Protein AF-A0A959E3X5-F1 (afdb_monomer_lite)

Structure (mmCIF, N/CA/C/O backbone):
data_AF-A0A959E3X5-F1
#
_entry.id   AF-A0A959E3X5-F1
#
loop_
_atom_site.group_PDB
_atom_site.id
_atom_site.type_symbol
_atom_site.label_atom_id
_atom_site.label_alt_id
_atom_site.label_comp_id
_atom_site.label_asym_id
_atom_site.label_entity_id
_atom_site.label_seq_id
_atom_site.pdbx_PDB_ins_code
_atom_site.Cartn_x
_atom_site.Cartn_y
_atom_site.Cartn_z
_atom_site.occupancy
_atom_site.B_iso_or_equiv
_atom_site.auth_seq_id
_atom_site.auth_comp_id
_atom_site.auth_asym_id
_atom_site.auth_atom_id
_atom_site.pdbx_PDB_model_num
ATOM 1 N N . MET A 1 1 ? -14.204 12.382 81.871 1.00 40.25 1 MET A N 1
ATOM 2 C CA . MET A 1 1 ? -13.188 11.596 81.134 1.00 40.25 1 MET A CA 1
ATOM 3 C C . MET A 1 1 ? -13.666 11.498 79.689 1.00 40.25 1 MET A C 1
ATOM 5 O O . MET A 1 1 ? -14.797 11.080 79.490 1.00 40.25 1 MET A O 1
ATOM 9 N N . LYS A 1 2 ? -12.905 12.009 78.712 1.00 34.62 2 LYS A N 1
ATOM 10 C CA . LYS A 1 2 ? -13.288 12.022 77.284 1.00 34.62 2 LYS A CA 1
ATOM 11 C C . LYS A 1 2 ? -12.742 10.756 76.606 1.00 34.62 2 LYS A C 1
ATOM 13 O O . LYS A 1 2 ? -11.550 10.505 76.779 1.00 34.62 2 LYS A O 1
ATOM 18 N N . PRO A 1 3 ? -13.540 9.977 75.857 1.00 42.03 3 PRO A N 1
ATOM 19 C CA . PRO A 1 3 ? -13.002 8.862 75.093 1.00 42.03 3 PRO A CA 1
ATOM 20 C C . PRO A 1 3 ? -12.273 9.386 73.848 1.00 42.03 3 PRO A C 1
ATOM 22 O O . PRO A 1 3 ? -12.784 10.230 73.112 1.00 42.03 3 PRO A O 1
ATOM 25 N N . VAL A 1 4 ? -11.055 8.891 73.648 1.00 44.38 4 VAL A N 1
ATOM 26 C CA . VAL A 1 4 ? -10.236 9.110 72.454 1.00 44.38 4 VAL A CA 1
ATOM 27 C C . VAL A 1 4 ? -10.716 8.130 71.384 1.00 44.38 4 VAL A C 1
ATOM 29 O O . VAL A 1 4 ? -10.644 6.921 71.581 1.00 44.38 4 VAL A O 1
ATOM 32 N N . PHE A 1 5 ? -11.225 8.643 70.264 1.00 40.28 5 PHE A N 1
ATOM 33 C CA . PHE A 1 5 ? -11.529 7.837 69.082 1.00 40.28 5 PHE A CA 1
ATOM 34 C C . PHE A 1 5 ? -10.240 7.626 68.281 1.00 40.28 5 PHE A C 1
ATOM 36 O O . PHE A 1 5 ? -9.694 8.570 67.715 1.00 40.28 5 PHE A O 1
ATOM 43 N N . ILE A 1 6 ? -9.748 6.388 68.242 1.00 46.22 6 ILE A N 1
ATOM 44 C CA . ILE A 1 6 ? -8.686 5.971 67.322 1.00 46.22 6 ILE A CA 1
ATOM 45 C C . ILE A 1 6 ? -9.351 5.664 65.977 1.00 46.22 6 ILE A C 1
ATOM 47 O O . ILE A 1 6 ? -10.113 4.705 65.858 1.00 46.22 6 ILE A O 1
ATOM 51 N N . LEU A 1 7 ? -9.076 6.487 64.965 1.00 39.12 7 LEU A N 1
ATOM 52 C CA . LEU A 1 7 ? -9.408 6.192 63.571 1.00 39.12 7 LEU A CA 1
ATOM 53 C C . LEU A 1 7 ? -8.464 5.093 63.068 1.00 39.12 7 LEU A C 1
ATOM 55 O O . LEU A 1 7 ? -7.313 5.358 62.732 1.00 39.12 7 LEU A O 1
ATOM 59 N N . VAL A 1 8 ? -8.953 3.854 63.009 1.00 43.91 8 VAL A N 1
ATOM 60 C CA . VAL A 1 8 ? -8.328 2.801 62.202 1.00 43.91 8 VAL A CA 1
ATOM 61 C C . VAL A 1 8 ? -8.830 2.991 60.774 1.00 43.91 8 VAL A C 1
ATOM 63 O O . VAL A 1 8 ? -9.949 2.599 60.441 1.00 43.91 8 VAL A O 1
ATOM 66 N N . LEU A 1 9 ? -8.028 3.646 59.935 1.00 43.41 9 LEU A N 1
ATOM 67 C CA . LEU A 1 9 ? -8.319 3.758 58.511 1.00 43.41 9 LEU A CA 1
ATOM 68 C C . LEU A 1 9 ? -8.037 2.395 57.863 1.00 43.41 9 LEU A C 1
ATOM 70 O O . LEU A 1 9 ? -6.889 2.009 57.655 1.00 43.41 9 LEU A O 1
ATOM 74 N N . SER A 1 10 ? -9.101 1.638 57.606 1.00 46.97 10 SER A N 1
ATOM 75 C CA . SER A 1 10 ? -9.045 0.396 56.840 1.00 46.97 10 SER A CA 1
ATOM 76 C C . SER A 1 10 ? -8.866 0.734 55.359 1.00 46.97 10 SER A C 1
ATOM 78 O O . SER A 1 10 ? -9.746 1.309 54.724 1.00 46.97 10 SER A O 1
ATOM 80 N N . ALA A 1 11 ? -7.704 0.403 54.798 1.00 48.91 11 ALA A N 1
ATOM 81 C CA . ALA A 1 11 ? -7.501 0.431 53.357 1.00 48.91 11 ALA A CA 1
ATOM 82 C C . ALA A 1 11 ? -8.235 -0.772 52.743 1.00 48.91 11 ALA A C 1
ATOM 84 O O . ALA A 1 11 ? -7.763 -1.906 52.828 1.00 48.91 11 ALA A O 1
ATOM 85 N N . GLN A 1 12 ? -9.412 -0.538 52.163 1.00 51.19 12 GLN A N 1
ATOM 86 C CA . GLN A 1 12 ? -10.099 -1.528 51.336 1.00 51.19 12 GLN A CA 1
ATOM 87 C C . GLN A 1 12 ? -9.570 -1.429 49.902 1.00 51.19 12 GLN A C 1
A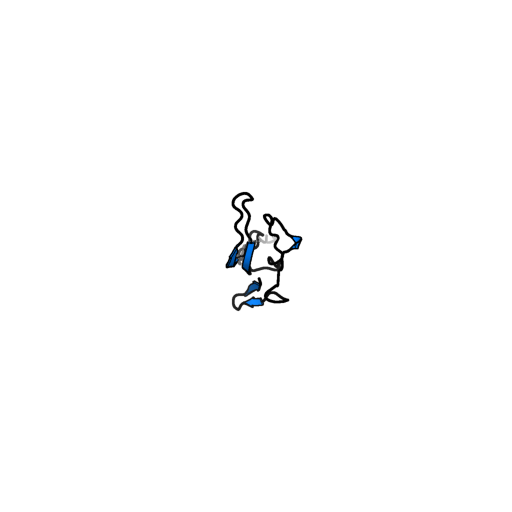TOM 89 O O . GLN A 1 12 ? -9.757 -0.421 49.222 1.00 51.19 12 GLN A O 1
ATOM 94 N N . LEU A 1 13 ? -8.885 -2.490 49.465 1.00 56.34 13 LEU A N 1
ATOM 95 C CA . LEU A 1 13 ? -8.561 -2.761 48.068 1.00 56.34 13 LEU A CA 1
ATOM 96 C C . LEU A 1 13 ? -9.855 -2.863 47.248 1.00 56.34 13 LEU A C 1
ATOM 98 O O . LEU A 1 13 ? -10.733 -3.660 47.569 1.00 56.34 13 LEU A O 1
ATOM 102 N N . SER A 1 14 ? -9.938 -2.154 46.130 1.00 50.28 14 SER A N 1
ATOM 103 C CA . SER A 1 14 ? -10.768 -2.546 44.987 1.00 50.28 14 SER A CA 1
ATOM 104 C C . SER A 1 14 ? -10.087 -2.022 43.736 1.00 50.28 14 SER A C 1
ATOM 106 O O . SER A 1 14 ? -9.724 -0.851 43.668 1.00 50.28 14 SER A O 1
ATOM 108 N N . GLY A 1 15 ? -9.810 -2.933 42.807 1.00 51.09 15 GLY A N 1
ATOM 109 C CA . GLY A 1 15 ? -8.948 -2.701 41.663 1.00 51.09 15 GLY A CA 1
ATOM 110 C C . GLY A 1 15 ? -9.345 -1.467 40.865 1.00 51.09 15 GLY A C 1
ATOM 111 O O . GLY A 1 15 ? -10.346 -1.464 40.157 1.00 51.09 15 GLY A O 1
ATOM 112 N N . LEU A 1 16 ? -8.464 -0.472 40.869 1.00 45.44 16 LEU A N 1
ATOM 113 C CA . LEU A 1 16 ? -8.140 0.191 39.619 1.00 45.44 16 LEU A CA 1
ATOM 114 C C . LEU A 1 16 ? -7.403 -0.872 38.809 1.00 45.44 16 LEU A C 1
ATOM 116 O O . LEU A 1 16 ? -6.188 -1.031 38.931 1.00 45.44 16 LEU A O 1
ATOM 120 N N . CYS A 1 17 ? -8.178 -1.688 38.080 1.00 38.03 17 CYS A N 1
ATOM 121 C CA . CYS A 1 17 ? -7.672 -2.429 36.936 1.00 38.03 17 CYS A CA 1
ATOM 122 C C . CYS A 1 17 ? -6.685 -1.511 36.236 1.00 38.03 17 CYS A C 1
ATOM 124 O O . CYS A 1 17 ? -7.012 -0.345 36.004 1.00 38.03 17 CYS A O 1
ATOM 126 N N . ALA A 1 18 ? -5.480 -2.026 36.006 1.00 46.47 18 ALA A N 1
ATOM 127 C CA . ALA A 1 18 ? -4.465 -1.347 35.238 1.00 46.47 18 ALA A CA 1
ATOM 128 C C . ALA A 1 18 ? -5.156 -0.688 34.043 1.00 46.47 18 ALA A C 1
ATOM 130 O O . ALA A 1 18 ? -5.639 -1.369 33.141 1.00 46.47 18 ALA A O 1
ATOM 131 N 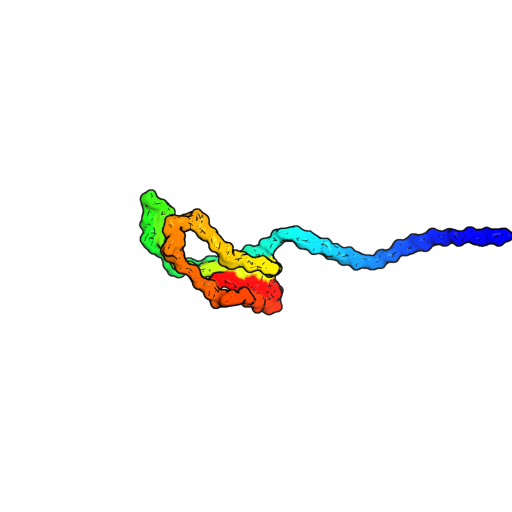N . GLN A 1 19 ? -5.265 0.641 34.078 1.00 51.19 19 GLN A N 1
ATOM 132 C CA . GLN A 1 19 ? -5.399 1.4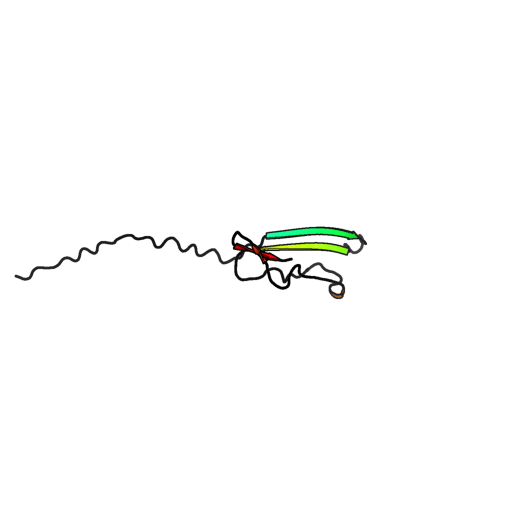03 32.862 1.00 51.19 19 GLN A CA 1
ATOM 133 C C . GLN A 1 19 ? -4.069 1.117 32.177 1.00 51.19 19 GLN A C 1
ATOM 135 O O . GLN A 1 19 ? -3.061 1.757 32.480 1.00 51.19 19 GLN A O 1
ATOM 140 N N . GLU A 1 20 ? -4.027 0.062 31.364 1.00 49.19 20 GLU A N 1
ATOM 141 C CA . GLU A 1 20 ? -3.009 -0.065 30.343 1.00 49.19 20 GLU A CA 1
ATOM 142 C C . GLU A 1 20 ? -3.152 1.217 29.535 1.00 49.19 20 GLU A C 1
ATOM 144 O O . GLU A 1 20 ? -4.022 1.360 28.677 1.00 49.19 20 GLU A O 1
ATOM 149 N N . ALA A 1 21 ? -2.347 2.214 29.891 1.00 50.97 21 ALA A N 1
ATOM 150 C CA . ALA A 1 21 ? -2.000 3.273 28.985 1.00 50.97 21 ALA A CA 1
ATOM 151 C C . ALA A 1 21 ? -1.271 2.550 27.858 1.00 50.97 21 ALA A C 1
ATOM 153 O O . ALA A 1 21 ? -0.064 2.316 27.935 1.00 50.97 21 ALA A O 1
ATOM 154 N N . ALA A 1 22 ? -2.053 2.083 26.880 1.00 58.69 22 ALA A N 1
ATOM 155 C CA . ALA A 1 22 ? -1.555 1.512 25.654 1.00 58.69 22 ALA A CA 1
ATOM 156 C C . ALA A 1 22 ? -0.547 2.526 25.125 1.00 58.69 22 ALA A C 1
ATOM 158 O O . ALA A 1 22 ? -0.888 3.673 24.837 1.00 58.69 22 ALA A O 1
ATOM 159 N N . THR A 1 23 ? 0.719 2.126 25.134 1.00 54.88 23 THR A N 1
ATOM 160 C CA . THR A 1 23 ? 1.834 2.869 24.559 1.00 54.88 23 THR A CA 1
ATOM 161 C C . THR A 1 23 ? 1.364 3.469 23.238 1.00 54.88 23 THR A C 1
ATOM 163 O O . THR A 1 23 ? 0.909 2.721 22.376 1.00 54.88 23 THR A O 1
ATOM 166 N N . GLY A 1 24 ? 1.358 4.803 23.145 1.00 70.25 24 GLY A N 1
ATOM 167 C CA . GLY A 1 24 ? 0.567 5.606 22.200 1.00 70.25 24 GLY A CA 1
ATOM 168 C C . GLY A 1 24 ? 0.965 5.520 20.722 1.00 70.25 24 GLY A C 1
ATOM 169 O O . GLY A 1 24 ? 1.000 6.539 20.035 1.00 70.25 24 GLY A O 1
ATOM 170 N N . GLN A 1 25 ? 1.285 4.327 20.227 1.00 81.50 25 GLN A N 1
ATOM 171 C CA . GLN A 1 25 ? 1.545 4.020 18.830 1.00 81.50 25 GLN A CA 1
ATOM 172 C C . GLN A 1 25 ? 0.478 3.060 18.302 1.00 81.50 25 GLN A C 1
ATOM 174 O O . GLN A 1 25 ? 0.295 1.955 18.809 1.00 81.50 25 GLN A O 1
ATOM 179 N N . GLN A 1 26 ? -0.205 3.486 17.243 1.00 89.62 26 GLN A N 1
ATOM 180 C CA . GLN A 1 26 ? -1.169 2.662 16.528 1.00 89.62 26 GLN A CA 1
ATOM 181 C C . GLN A 1 26 ? -0.447 1.586 15.710 1.00 89.62 26 GLN A C 1
ATOM 183 O O . GLN A 1 26 ? 0.434 1.896 14.909 1.00 89.62 26 GLN A O 1
ATOM 188 N N 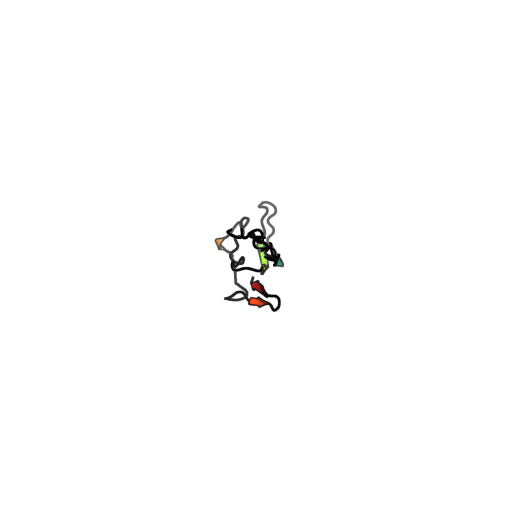. GLN A 1 27 ? -0.850 0.327 15.877 1.00 93.12 27 GLN A N 1
ATOM 189 C CA . GLN A 1 27 ? -0.402 -0.756 15.005 1.00 93.12 27 GLN A CA 1
ATOM 190 C C . GLN A 1 27 ? -1.241 -0.783 13.727 1.00 93.12 27 GLN A C 1
ATOM 192 O O . GLN A 1 27 ? -2.472 -0.762 13.776 1.00 93.12 27 GLN A O 1
ATOM 197 N N . VAL A 1 28 ? -0.559 -0.865 12.587 1.00 96.00 28 VAL A N 1
ATOM 198 C CA . VAL A 1 28 ? -1.172 -0.981 11.264 1.00 96.00 28 VAL A CA 1
ATOM 199 C C . VAL A 1 28 ? -0.579 -2.203 10.580 1.00 96.00 28 VAL A C 1
ATOM 201 O O . VAL A 1 28 ? 0.635 -2.308 10.417 1.00 96.00 28 VAL A O 1
ATOM 204 N N . PHE A 1 29 ? -1.439 -3.132 10.184 1.00 97.12 29 PHE A N 1
ATOM 205 C CA . PHE A 1 29 ? -1.074 -4.263 9.342 1.00 97.12 29 PHE A CA 1
ATOM 206 C C . PHE A 1 29 ? -1.273 -3.848 7.895 1.00 97.12 29 PHE A C 1
ATOM 208 O O . PHE A 1 29 ? -2.340 -3.348 7.556 1.00 97.12 29 PHE A O 1
ATOM 215 N N . THR A 1 30 ? -0.274 -4.062 7.048 1.00 97.38 30 THR A N 1
ATOM 216 C CA . THR A 1 30 ? -0.370 -3.767 5.618 1.00 97.38 30 THR A CA 1
ATOM 217 C C . THR A 1 30 ? -0.092 -5.015 4.796 1.00 97.38 30 THR A C 1
ATOM 219 O O . THR A 1 30 ? 0.662 -5.894 5.222 1.00 97.38 30 THR A O 1
ATOM 222 N N . GLY A 1 31 ? -0.721 -5.107 3.632 1.00 97.88 31 GLY A N 1
ATOM 223 C CA . GLY A 1 31 ? -0.423 -6.117 2.628 1.00 97.88 31 GLY A CA 1
ATOM 224 C C . GLY A 1 31 ? -0.402 -5.493 1.242 1.00 97.88 31 GLY A C 1
ATOM 225 O O . GLY A 1 31 ? -1.029 -4.462 1.017 1.00 97.88 31 GLY A O 1
ATOM 226 N N . VAL A 1 32 ? 0.343 -6.117 0.333 1.00 97.31 32 VAL A N 1
ATOM 227 C CA . VAL A 1 32 ? 0.449 -5.709 -1.070 1.00 97.31 32 VAL A CA 1
ATOM 228 C C . VAL A 1 32 ? 0.234 -6.934 -1.947 1.00 97.31 32 VAL A C 1
ATOM 230 O O . VAL A 1 32 ? 0.779 -8.006 -1.672 1.00 97.31 32 VAL A O 1
ATOM 233 N N . TYR A 1 33 ? -0.545 -6.772 -3.011 1.00 97.88 33 TYR A N 1
ATOM 234 C CA . TYR A 1 33 ? -0.742 -7.768 -4.053 1.00 97.88 33 TYR A CA 1
ATOM 235 C C . TYR A 1 33 ? -0.291 -7.188 -5.391 1.00 97.88 33 TYR A C 1
ATOM 237 O O . TYR A 1 33 ? -0.956 -6.325 -5.961 1.00 97.88 33 TYR A O 1
ATOM 245 N N . LEU A 1 34 ? 0.871 -7.645 -5.857 1.00 97.56 34 LEU A N 1
ATOM 246 C CA . LEU A 1 34 ? 1.482 -7.211 -7.109 1.00 97.56 34 LEU A CA 1
ATOM 247 C C . LEU A 1 34 ? 0.763 -7.859 -8.295 1.00 97.56 34 LEU A C 1
ATOM 249 O O . LEU A 1 34 ? 0.739 -9.085 -8.403 1.00 97.56 34 LEU A O 1
ATOM 253 N N . MET A 1 35 ? 0.208 -7.032 -9.177 1.00 97.25 35 MET A N 1
ATOM 254 C CA . MET A 1 35 ? -0.487 -7.469 -10.389 1.00 97.25 35 MET A CA 1
ATOM 255 C C . MET A 1 35 ? 0.480 -7.576 -11.561 1.00 97.25 35 MET A C 1
ATOM 257 O O . MET A 1 35 ? 0.598 -8.632 -12.177 1.00 97.25 35 MET A O 1
ATOM 261 N N . ASN A 1 36 ? 1.189 -6.482 -11.841 1.00 97.56 36 ASN A N 1
ATOM 262 C CA . ASN A 1 36 ? 2.121 -6.380 -12.955 1.00 97.56 36 ASN A CA 1
ATOM 263 C C . ASN A 1 36 ? 3.415 -5.719 -12.497 1.00 97.56 36 ASN A C 1
ATOM 265 O O . ASN A 1 36 ? 3.410 -4.835 -11.642 1.00 97.56 36 ASN A O 1
ATOM 269 N N . LEU A 1 37 ? 4.513 -6.127 -13.125 1.00 96.81 37 LEU A N 1
ATOM 270 C CA . LEU A 1 37 ? 5.810 -5.474 -13.029 1.00 96.81 37 LEU A CA 1
ATOM 271 C C . LEU A 1 37 ? 6.431 -5.465 -14.424 1.00 96.81 37 LEU A C 1
ATOM 273 O O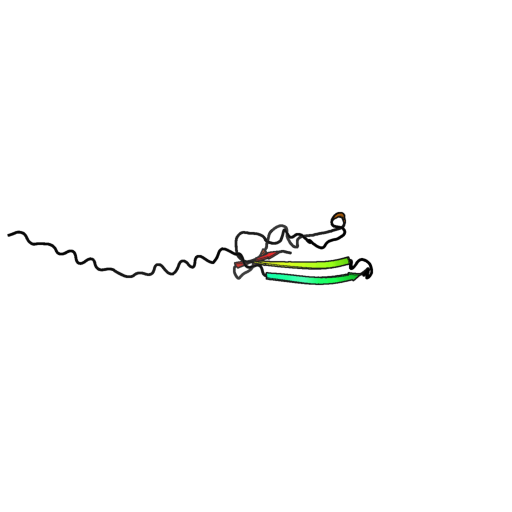 . LEU A 1 37 ? 6.614 -6.527 -15.023 1.00 96.81 37 LEU A O 1
ATOM 277 N N . TYR A 1 38 ? 6.700 -4.277 -14.954 1.00 96.50 38 TYR A N 1
ATOM 278 C CA . TYR A 1 38 ? 7.100 -4.095 -16.347 1.00 96.50 38 TYR A CA 1
ATOM 279 C C . TYR A 1 38 ? 8.065 -2.918 -16.520 1.00 96.50 38 TYR A C 1
ATOM 281 O O . TYR A 1 38 ? 8.335 -2.174 -15.575 1.00 96.50 38 TYR A O 1
ATOM 289 N N . ASP A 1 39 ? 8.638 -2.819 -17.725 1.00 95.44 39 ASP A N 1
ATOM 290 C CA . ASP A 1 39 ? 9.584 -1.772 -18.129 1.00 95.44 39 ASP A CA 1
ATOM 291 C C . ASP A 1 39 ? 10.738 -1.571 -17.134 1.00 95.44 39 ASP A C 1
ATOM 293 O O . ASP A 1 39 ? 11.070 -0.464 -16.716 1.00 95.44 39 ASP A O 1
ATOM 297 N N . LEU A 1 40 ? 11.370 -2.685 -16.751 1.00 96.75 40 LEU A N 1
ATOM 298 C CA . LEU A 1 40 ? 12.553 -2.684 -15.896 1.00 96.75 40 LEU A CA 1
ATOM 299 C C . LEU A 1 40 ? 13.724 -1.982 -16.601 1.00 96.75 40 LEU A C 1
ATOM 301 O O . LEU A 1 40 ? 14.282 -2.506 -17.570 1.00 96.75 40 LEU A O 1
ATOM 305 N N . ASN A 1 41 ? 14.159 -0.849 -16.056 1.00 96.25 41 ASN A N 1
ATOM 306 C CA . ASN A 1 41 ? 15.343 -0.134 -16.513 1.00 96.25 41 ASN A CA 1
ATOM 307 C C . ASN A 1 41 ? 16.501 -0.349 -15.532 1.00 96.25 41 ASN A C 1
ATOM 309 O O . ASN A 1 41 ? 16.605 0.295 -14.490 1.00 96.25 41 ASN A O 1
ATOM 313 N N . VAL A 1 42 ? 17.412 -1.258 -15.884 1.00 96.12 42 VAL A N 1
ATOM 314 C CA . VAL A 1 42 ? 18.580 -1.599 -15.052 1.00 96.12 42 VAL A CA 1
ATOM 315 C C . VAL A 1 42 ? 19.617 -0.482 -14.945 1.00 96.12 42 VAL A C 1
ATOM 317 O O . VAL A 1 42 ? 20.379 -0.467 -13.984 1.00 96.12 42 VAL A O 1
ATOM 320 N N . ASN A 1 43 ? 19.658 0.448 -15.903 1.00 97.56 43 ASN A N 1
ATOM 321 C CA . ASN A 1 43 ? 20.592 1.575 -15.854 1.00 97.56 43 ASN A CA 1
ATOM 322 C C . ASN A 1 43 ? 20.092 2.670 -14.901 1.00 97.56 43 ASN A C 1
ATOM 324 O O . ASN A 1 43 ? 20.896 3.350 -14.269 1.00 97.56 43 ASN A O 1
ATOM 328 N N . GLU A 1 44 ? 18.770 2.821 -14.799 1.00 95.44 44 GLU A N 1
ATOM 329 C CA . GLU A 1 44 ? 18.108 3.817 -13.947 1.00 95.44 44 GLU A CA 1
ATOM 330 C C . GLU A 1 44 ? 17.628 3.243 -12.607 1.00 95.44 44 GLU A C 1
ATOM 332 O O . GLU A 1 44 ? 17.194 3.997 -11.741 1.00 95.44 44 GLU A O 1
ATOM 337 N N . TYR A 1 45 ? 17.734 1.923 -12.415 1.00 94.75 45 TYR A N 1
ATOM 338 C CA . TYR A 1 45 ? 17.234 1.198 -11.242 1.00 94.75 45 TYR A CA 1
ATOM 339 C C . TYR A 1 45 ? 15.744 1.462 -10.969 1.00 94.75 45 TYR A C 1
ATOM 341 O O . TYR A 1 45 ? 15.324 1.596 -9.818 1.00 94.75 45 TYR A O 1
ATOM 349 N N . SER A 1 46 ? 14.948 1.530 -12.037 1.00 95.19 46 SER A N 1
ATOM 350 C CA . SER A 1 46 ? 13.522 1.863 -12.007 1.00 95.19 46 SER A CA 1
ATOM 351 C C . SER A 1 46 ? 12.669 0.788 -12.691 1.00 95.19 46 SER A C 1
ATOM 353 O O . SER A 1 46 ? 13.161 -0.024 -13.479 1.00 95.19 46 SER A O 1
ATOM 355 N N . PHE A 1 47 ? 11.386 0.751 -12.339 1.00 95.00 47 PHE A N 1
ATOM 356 C CA . PHE A 1 47 ? 10.374 -0.127 -12.927 1.00 95.00 47 PHE A CA 1
ATOM 357 C C . PHE A 1 47 ? 8.984 0.496 -12.758 1.00 95.00 47 PHE A C 1
ATOM 359 O O . PHE A 1 47 ? 8.793 1.362 -11.898 1.00 95.00 47 PHE A O 1
ATOM 366 N N . TYR A 1 48 ? 8.014 -0.000 -13.525 1.00 95.25 48 TYR A N 1
ATOM 367 C CA . TYR A 1 48 ? 6.592 0.276 -13.325 1.00 95.25 48 TYR A CA 1
ATOM 368 C C . TYR A 1 48 ? 5.904 -0.925 -12.680 1.00 95.25 48 TYR A C 1
ATOM 370 O O . TYR A 1 48 ? 6.264 -2.079 -12.939 1.00 95.25 48 TYR A O 1
ATOM 378 N N . ALA A 1 49 ? 4.925 -0.656 -11.818 1.00 95.25 49 ALA A N 1
ATOM 379 C CA . ALA A 1 49 ? 4.161 -1.694 -11.147 1.00 95.25 49 ALA A CA 1
ATOM 380 C C . ALA A 1 49 ? 2.706 -1.286 -10.934 1.00 95.25 49 ALA A C 1
ATOM 382 O O . ALA A 1 49 ? 2.428 -0.164 -10.514 1.00 95.25 49 ALA A O 1
ATOM 383 N N . ASP A 1 50 ? 1.818 -2.259 -11.125 1.00 95.94 50 ASP A N 1
ATOM 384 C CA . ASP A 1 50 ? 0.412 -2.169 -10.743 1.00 95.94 50 ASP A CA 1
ATOM 385 C C . ASP A 1 50 ? 0.200 -3.100 -9.551 1.00 95.94 50 ASP A C 1
ATOM 387 O O . ASP A 1 50 ? 0.612 -4.268 -9.583 1.00 95.94 50 ASP A O 1
ATOM 391 N N . PHE A 1 51 ? -0.429 -2.616 -8.487 1.00 96.44 51 PHE A N 1
ATOM 392 C CA . PHE A 1 51 ? -0.663 -3.420 -7.295 1.00 96.44 51 PHE A CA 1
ATOM 393 C C . PHE A 1 51 ? -1.863 -2.917 -6.503 1.00 96.44 51 PHE A C 1
ATOM 395 O O . PHE A 1 51 ? -2.212 -1.741 -6.541 1.00 96.44 51 PHE A O 1
ATOM 402 N N . TYR A 1 52 ? -2.447 -3.825 -5.729 1.00 96.94 52 TYR A N 1
ATOM 403 C CA . TYR A 1 52 ? -3.325 -3.465 -4.625 1.00 96.94 52 TYR A CA 1
ATOM 404 C C . TYR A 1 52 ? -2.501 -3.360 -3.348 1.00 96.94 52 TYR A C 1
ATOM 406 O O . TYR A 1 52 ? -1.627 -4.193 -3.102 1.00 96.94 52 TYR A O 1
ATOM 414 N N . ILE A 1 53 ? -2.799 -2.374 -2.515 1.00 96.38 53 ILE A N 1
ATOM 415 C CA . ILE A 1 53 ? -2.287 -2.253 -1.152 1.00 96.38 53 ILE A CA 1
ATOM 416 C C . ILE A 1 53 ? -3.484 -2.143 -0.216 1.00 96.38 53 ILE A C 1
ATOM 418 O O . ILE A 1 53 ? -4.527 -1.649 -0.614 1.00 96.38 53 ILE A O 1
ATOM 422 N N . TRP A 1 54 ? -3.378 -2.661 1.000 1.00 97.81 54 TRP A N 1
ATOM 423 C CA . TRP A 1 54 ? -4.435 -2.511 1.996 1.00 97.81 54 TRP A CA 1
ATOM 424 C C . TRP A 1 54 ? -3.863 -2.400 3.393 1.00 97.81 54 TRP A C 1
ATOM 426 O O . TRP A 1 54 ? -2.722 -2.790 3.668 1.00 97.81 54 TRP A O 1
ATOM 436 N N . PHE A 1 55 ? -4.701 -1.899 4.288 1.00 97.81 55 PHE A N 1
ATOM 437 C CA . PHE A 1 55 ? -4.392 -1.629 5.674 1.00 97.81 55 PHE A CA 1
ATOM 438 C C . PHE A 1 55 ? -5.469 -2.225 6.569 1.00 97.81 55 PHE A C 1
ATOM 440 O O . PHE A 1 55 ? -6.657 -2.204 6.253 1.00 97.81 55 PHE A O 1
ATOM 447 N N . ARG A 1 56 ? -5.045 -2.742 7.719 1.00 97.50 56 ARG A N 1
ATOM 448 C CA . ARG A 1 56 ? -5.915 -3.185 8.802 1.00 97.50 56 ARG A CA 1
ATOM 449 C C . ARG A 1 56 ? -5.393 -2.624 10.120 1.00 97.50 56 ARG A C 1
ATOM 451 O O . ARG A 1 56 ? -4.247 -2.886 10.484 1.00 97.50 56 ARG A O 1
ATOM 458 N N . TRP A 1 57 ? -6.201 -1.842 10.832 1.00 97.06 57 TRP A N 1
ATOM 459 C CA . TRP A 1 57 ? -5.773 -1.148 12.058 1.00 97.06 57 TRP A CA 1
ATOM 460 C C . TRP A 1 57 ? -6.874 -1.090 13.125 1.00 97.06 57 TRP A C 1
ATOM 462 O O . TRP A 1 57 ? -8.037 -1.383 12.851 1.00 97.06 57 TRP A O 1
ATOM 472 N N . LYS A 1 58 ? -6.492 -0.725 14.352 1.00 94.06 58 LYS A N 1
ATOM 473 C CA . LYS A 1 58 ? -7.412 -0.318 15.425 1.00 94.06 58 LYS A CA 1
ATOM 474 C C . LYS A 1 58 ? -7.067 1.096 15.867 1.00 94.06 58 LYS A C 1
ATOM 476 O O . LYS A 1 58 ? -5.886 1.389 16.029 1.00 94.06 58 LYS A O 1
ATOM 481 N N . GLY A 1 59 ? -8.078 1.925 16.108 1.00 89.12 59 GLY A N 1
ATOM 482 C CA . GLY A 1 59 ? -7.919 3.320 16.523 1.00 89.12 59 GLY A CA 1
ATOM 483 C C . GLY A 1 59 ? -8.450 4.313 15.492 1.00 89.12 59 GLY A C 1
ATOM 484 O O . GLY A 1 59 ? -8.891 3.932 14.408 1.00 89.12 59 GLY A O 1
ATOM 485 N N . ASP A 1 60 ? -8.396 5.591 15.854 1.00 87.94 60 ASP A N 1
ATOM 486 C CA . ASP A 1 60 ? -9.126 6.655 15.154 1.00 87.94 60 ASP A CA 1
ATOM 487 C C . ASP A 1 60 ? -8.392 7.196 13.917 1.00 87.94 60 ASP A C 1
ATOM 489 O O . ASP A 1 60 ? -8.961 7.951 13.131 1.00 87.94 60 ASP A O 1
ATOM 493 N N . ARG A 1 61 ? -7.108 6.857 13.743 1.00 90.81 61 ARG A N 1
ATOM 494 C CA . ARG A 1 61 ? -6.285 7.408 12.663 1.00 90.81 61 ARG A CA 1
ATOM 495 C C . ARG A 1 61 ? -6.314 6.495 11.448 1.00 90.81 61 ARG A C 1
ATOM 497 O O . ARG A 1 61 ? -5.744 5.410 11.493 1.00 90.81 61 ARG A O 1
ATOM 504 N N . ASP A 1 62 ? -6.893 6.964 10.354 1.00 92.88 62 ASP A N 1
ATOM 505 C CA . ASP A 1 62 ? -6.818 6.274 9.067 1.00 92.88 62 ASP A CA 1
ATOM 506 C C . ASP A 1 62 ? -5.369 6.292 8.519 1.00 92.88 62 ASP A C 1
ATOM 508 O O . ASP A 1 62 ? -4.789 7.374 8.371 1.00 92.88 62 ASP A O 1
ATOM 512 N N . PRO A 1 63 ? -4.743 5.126 8.263 1.00 94.44 63 PRO A N 1
ATOM 513 C CA . PRO A 1 63 ? -3.391 5.030 7.724 1.00 94.44 63 PRO A CA 1
ATOM 514 C C . PRO A 1 63 ? -3.320 5.013 6.186 1.00 94.44 63 PRO A C 1
ATOM 516 O O . PRO A 1 63 ? -2.212 4.948 5.661 1.00 94.44 63 PRO A O 1
ATOM 519 N N . SER A 1 64 ? -4.447 5.039 5.465 1.00 92.44 64 SER A N 1
ATOM 520 C CA . SER A 1 64 ? -4.494 4.862 4.001 1.00 92.44 64 SER A CA 1
ATOM 521 C C . SER A 1 64 ? -3.885 6.021 3.197 1.00 92.44 64 SER A C 1
ATOM 523 O O . SER A 1 64 ? -3.482 5.834 2.051 1.00 92.44 64 SER A O 1
ATOM 525 N N . GLY A 1 65 ? -3.740 7.207 3.799 1.00 90.12 65 GLY A N 1
ATOM 526 C CA . GLY A 1 65 ? -3.094 8.379 3.193 1.00 90.12 65 GLY A CA 1
ATOM 527 C C . GLY A 1 65 ? -1.566 8.271 3.122 1.00 90.12 65 GLY A C 1
ATOM 528 O O . GLY A 1 65 ? -0.864 9.032 3.790 1.00 90.12 65 GLY A O 1
ATOM 529 N N . ILE A 1 66 ? -1.051 7.315 2.348 1.00 90.12 66 ILE A N 1
ATOM 530 C CA . ILE A 1 66 ? 0.385 7.027 2.226 1.00 90.12 66 ILE A CA 1
ATOM 531 C C . ILE A 1 66 ? 1.083 7.821 1.111 1.00 90.12 66 ILE A C 1
ATOM 533 O O . ILE A 1 66 ? 0.460 8.300 0.166 1.00 90.12 66 ILE A O 1
ATOM 537 N N . GLU A 1 67 ? 2.412 7.906 1.198 1.00 89.50 67 GLU A N 1
ATOM 538 C CA . GLU A 1 67 ? 3.284 8.443 0.151 1.00 89.50 67 GLU A CA 1
ATOM 539 C C . GLU A 1 67 ? 4.309 7.387 -0.292 1.00 89.50 67 GLU A C 1
ATOM 541 O O . GLU A 1 67 ? 4.974 6.761 0.536 1.00 89.50 67 GLU A O 1
ATOM 546 N N . PHE A 1 68 ? 4.504 7.250 -1.606 1.00 90.38 68 PHE A N 1
ATOM 547 C CA . PHE A 1 68 ? 5.603 6.471 -2.174 1.00 90.38 68 PHE A CA 1
ATOM 548 C C . PHE A 1 68 ? 6.850 7.350 -2.341 1.00 90.38 68 PHE A C 1
ATOM 550 O O . PHE A 1 68 ? 6.975 8.152 -3.271 1.00 90.38 68 PHE A O 1
ATOM 557 N N . VAL A 1 69 ? 7.786 7.212 -1.400 1.00 91.75 69 VAL A N 1
ATOM 558 C CA . VAL A 1 69 ? 8.996 8.052 -1.316 1.00 91.75 69 VAL A CA 1
ATOM 559 C C . VAL A 1 69 ? 10.019 7.777 -2.420 1.00 91.75 69 VAL A C 1
ATOM 561 O O . VAL A 1 69 ? 10.819 8.652 -2.738 1.00 91.75 69 VAL A O 1
ATOM 564 N N . ASN A 1 70 ? 9.998 6.581 -3.008 1.00 90.62 70 ASN A N 1
ATOM 565 C CA . ASN A 1 70 ? 10.917 6.154 -4.066 1.00 90.62 70 ASN A CA 1
ATOM 566 C C . ASN A 1 70 ? 10.303 6.232 -5.475 1.00 90.62 70 ASN A C 1
ATOM 568 O O . ASN A 1 70 ? 10.880 5.691 -6.416 1.00 90.62 70 ASN A O 1
ATOM 572 N N . SER A 1 71 ? 9.152 6.889 -5.636 1.00 90.94 71 SER A N 1
ATOM 573 C CA . SER A 1 71 ? 8.535 7.083 -6.949 1.00 90.94 71 SER A CA 1
ATOM 574 C C . SER A 1 71 ? 9.296 8.113 -7.778 1.00 90.94 71 SER A C 1
ATOM 576 O O . SER A 1 71 ? 9.460 9.258 -7.354 1.00 90.94 71 SER A O 1
ATOM 578 N N . VAL A 1 72 ? 9.700 7.716 -8.987 1.00 88.56 72 VAL A N 1
ATOM 579 C CA . VAL A 1 72 ? 10.397 8.583 -9.954 1.00 88.56 72 VAL A CA 1
ATOM 580 C C . VAL A 1 72 ? 9.421 9.562 -10.622 1.00 88.56 72 VAL A C 1
ATOM 582 O O . VAL A 1 72 ? 9.711 10.751 -10.729 1.00 88.56 72 VAL A O 1
ATOM 585 N N . GLU A 1 73 ? 8.224 9.097 -10.992 1.00 87.31 73 GLU A N 1
ATOM 586 C CA . GLU A 1 73 ? 7.227 9.874 -11.743 1.00 87.31 73 GLU A CA 1
ATOM 587 C C . GLU A 1 73 ? 5.900 10.012 -10.981 1.00 87.31 73 GLU A C 1
ATOM 589 O O . GLU A 1 73 ? 4.875 9.434 -11.337 1.00 87.31 73 GLU A O 1
ATOM 594 N N . LYS A 1 74 ? 5.891 10.814 -9.908 1.00 83.38 74 LYS A N 1
ATOM 595 C CA . LYS A 1 74 ? 4.688 11.012 -9.068 1.00 83.38 74 LYS A CA 1
ATOM 596 C C . LYS A 1 74 ? 3.474 11.563 -9.828 1.00 83.38 74 LYS A C 1
ATOM 598 O O . LYS A 1 74 ? 2.347 11.368 -9.394 1.00 83.38 74 LYS A O 1
ATOM 603 N N . TRP A 1 75 ? 3.696 12.254 -10.943 1.00 82.50 75 TRP A N 1
ATOM 604 C CA . TRP A 1 75 ? 2.636 12.856 -11.755 1.00 82.50 75 TRP A CA 1
ATOM 605 C C . TRP A 1 75 ? 1.802 11.824 -12.535 1.00 82.50 75 TRP A C 1
ATOM 607 O O . TRP A 1 75 ? 0.691 12.153 -12.938 1.00 82.50 75 TRP A O 1
ATOM 617 N N . GLY A 1 76 ? 2.313 10.602 -12.738 1.00 81.44 76 GLY A N 1
ATOM 618 C CA . GLY A 1 76 ? 1.619 9.510 -13.434 1.00 81.44 76 GLY A CA 1
ATOM 619 C C . GLY A 1 76 ? 0.928 8.502 -12.508 1.00 81.44 76 GLY A C 1
ATOM 620 O O . GLY A 1 76 ? 0.361 7.523 -12.988 1.00 81.44 76 GLY A O 1
ATOM 621 N N . PHE A 1 77 ? 0.976 8.708 -11.187 1.00 85.50 77 PHE A N 1
ATOM 622 C CA . PHE A 1 77 ? 0.359 7.797 -10.223 1.00 85.50 77 PHE A CA 1
ATOM 623 C C . PHE A 1 77 ? -1.168 7.867 -10.286 1.00 85.50 77 PHE A C 1
ATOM 625 O O . PHE A 1 77 ? -1.756 8.944 -10.202 1.00 85.50 77 PHE A O 1
ATOM 632 N N . THR A 1 78 ? -1.803 6.699 -10.364 1.00 88.44 78 THR A N 1
ATOM 633 C CA . THR A 1 78 ? -3.250 6.550 -10.187 1.00 88.44 78 THR A CA 1
ATOM 634 C C . THR A 1 78 ? -3.494 5.746 -8.919 1.00 88.44 78 THR A C 1
ATOM 636 O O . THR A 1 78 ? -2.977 4.639 -8.785 1.00 88.44 78 THR A O 1
ATOM 639 N N . THR A 1 79 ? -4.275 6.304 -7.997 1.00 89.44 79 THR A N 1
ATOM 640 C CA . THR A 1 79 ? -4.674 5.643 -6.751 1.00 89.44 79 THR A CA 1
ATOM 641 C C . THR A 1 79 ? -6.186 5.706 -6.641 1.00 89.44 79 THR A C 1
ATOM 643 O O . THR A 1 79 ? -6.762 6.791 -6.720 1.00 89.44 79 THR A O 1
ATOM 646 N N . GLU A 1 80 ? -6.817 4.560 -6.417 1.00 92.31 80 GLU A N 1
ATOM 647 C CA . GLU A 1 80 ? -8.247 4.464 -6.140 1.00 92.31 80 GLU A CA 1
ATOM 648 C C . GLU A 1 80 ? -8.452 3.678 -4.851 1.00 92.31 80 GLU A C 1
ATOM 650 O O . GLU A 1 80 ? -7.971 2.552 -4.732 1.00 92.31 80 GLU A O 1
ATOM 655 N N . MET A 1 81 ? -9.159 4.286 -3.895 1.00 92.81 81 MET A N 1
ATOM 656 C CA . MET A 1 81 ? -9.499 3.626 -2.638 1.00 92.81 81 MET A CA 1
ATOM 657 C C . MET A 1 81 ? -10.557 2.547 -2.877 1.00 92.81 81 MET A C 1
ATOM 659 O O . MET A 1 81 ? -11.486 2.738 -3.665 1.00 92.81 81 MET A O 1
ATOM 663 N N . PHE A 1 82 ? -10.483 1.442 -2.138 1.00 94.31 82 PHE A N 1
ATOM 664 C CA . PHE A 1 82 ? -11.458 0.351 -2.226 1.00 94.31 82 PHE A CA 1
ATOM 665 C C . PHE A 1 82 ? -12.860 0.797 -1.807 1.00 94.31 82 PHE A C 1
ATOM 667 O O . PHE A 1 82 ? -13.859 0.206 -2.223 1.00 94.31 82 PHE A O 1
ATOM 674 N N . SER A 1 83 ? -12.950 1.789 -0.920 1.00 93.31 83 SER A N 1
ATOM 675 C CA . SER A 1 83 ? -14.197 2.366 -0.419 1.00 93.31 83 SER A CA 1
ATOM 676 C C . SER A 1 83 ? -13.985 3.821 0.004 1.00 93.31 83 SER A C 1
ATOM 678 O O . SER A 1 83 ? -12.889 4.195 0.422 1.00 93.31 83 SER A O 1
ATOM 680 N N . GLU A 1 84 ? -15.045 4.632 -0.080 1.00 92.19 84 GLU A N 1
ATOM 681 C CA . GLU A 1 84 ? -15.026 6.039 0.357 1.00 92.19 84 GLU A CA 1
ATOM 682 C C . GLU A 1 84 ? -14.754 6.175 1.863 1.00 92.19 84 GLU A C 1
ATOM 684 O O . GLU A 1 84 ? -14.061 7.095 2.288 1.00 92.19 84 GLU A O 1
ATOM 689 N N . GLU A 1 85 ? -15.259 5.231 2.663 1.00 93.38 85 GLU A N 1
ATOM 690 C CA . GLU A 1 85 ? -15.047 5.161 4.109 1.00 93.38 85 GLU A CA 1
ATOM 691 C C . GLU A 1 85 ? -14.395 3.825 4.505 1.00 93.38 85 GLU A C 1
ATOM 693 O O . GLU A 1 85 ? -14.705 2.788 3.901 1.00 93.38 85 GLU A O 1
ATOM 698 N N . PRO A 1 86 ? -13.526 3.806 5.538 1.00 95.44 86 PRO A N 1
ATOM 699 C CA . PRO A 1 86 ? -12.992 2.568 6.088 1.00 95.44 86 PRO A CA 1
ATOM 700 C C . PRO A 1 86 ? -14.092 1.612 6.542 1.00 95.44 86 PRO A C 1
ATOM 702 O O . PRO A 1 86 ? -15.039 1.987 7.233 1.00 95.44 86 PRO A O 1
ATOM 705 N N . LYS A 1 87 ? -13.928 0.334 6.212 1.00 96.31 87 LYS A N 1
ATOM 706 C CA . LYS A 1 87 ? -14.859 -0.710 6.623 1.00 96.31 87 LYS A CA 1
ATOM 707 C C . LYS A 1 87 ? -14.507 -1.233 8.012 1.00 96.31 87 LYS A C 1
ATOM 709 O O . LYS A 1 87 ? -13.423 -1.783 8.203 1.00 96.31 87 LYS A O 1
ATOM 714 N N . GLU A 1 88 ? -15.452 -1.165 8.945 1.00 96.69 88 GLU A N 1
ATOM 715 C CA . GLU A 1 88 ? -15.335 -1.849 10.235 1.00 96.69 88 GLU A CA 1
ATOM 716 C C . GLU A 1 88 ? -15.606 -3.359 10.084 1.00 96.69 88 GLU A C 1
ATOM 718 O O . GLU A 1 88 ? -16.585 -3.799 9.471 1.00 96.69 88 GLU A O 1
ATOM 723 N N . LEU A 1 89 ? -14.703 -4.172 10.626 1.00 95.88 89 LEU A N 1
ATOM 724 C CA . LEU A 1 89 ? -14.770 -5.630 10.656 1.00 95.88 89 LEU A CA 1
ATOM 725 C C . LEU A 1 89 ? -15.378 -6.117 11.979 1.00 95.88 89 LEU A C 1
ATOM 727 O O . LEU A 1 89 ? -15.352 -5.426 12.993 1.00 95.88 89 LEU A O 1
ATOM 731 N N . ALA A 1 90 ? -15.874 -7.357 11.996 1.00 95.19 90 ALA A N 1
ATOM 732 C CA . ALA A 1 90 ? -16.577 -7.940 13.147 1.00 95.19 90 ALA A CA 1
ATOM 733 C C . ALA A 1 90 ? -15.759 -7.989 14.458 1.00 95.19 90 ALA A C 1
ATOM 735 O O . ALA A 1 90 ? -16.327 -8.134 15.537 1.00 95.19 90 ALA A O 1
ATOM 736 N N . ASP A 1 91 ? -14.434 -7.891 14.377 1.00 93.50 91 ASP A N 1
ATOM 737 C CA . ASP A 1 91 ? -13.490 -7.912 15.498 1.00 93.50 91 ASP A CA 1
ATOM 738 C C . ASP A 1 91 ? -12.987 -6.506 15.907 1.00 93.50 91 ASP A C 1
ATOM 740 O O . ASP A 1 91 ? -12.006 -6.373 16.662 1.00 93.50 91 ASP A O 1
ATOM 744 N N . GLY A 1 92 ? -13.662 -5.458 15.416 1.00 93.56 92 GLY A N 1
ATOM 745 C CA . GLY A 1 92 ? -13.384 -4.049 15.704 1.00 93.56 92 GLY A CA 1
ATOM 746 C C . GLY A 1 92 ? -12.118 -3.525 15.028 1.00 93.56 92 GLY A C 1
ATOM 747 O O . GLY A 1 92 ? -11.506 -2.576 15.514 1.00 93.56 92 GLY A O 1
ATOM 748 N N . TRP A 1 93 ? -11.652 -4.197 13.975 1.00 96.56 93 TRP A N 1
ATOM 749 C CA . TRP A 1 93 ? -10.596 -3.681 13.108 1.00 96.56 93 TRP A CA 1
ATOM 750 C C . TRP A 1 93 ? -11.203 -2.875 11.970 1.00 96.56 93 TRP A C 1
ATOM 752 O O . TRP A 1 93 ? -12.237 -3.248 11.430 1.00 96.56 93 TRP A O 1
ATOM 762 N N . MET A 1 94 ? -10.509 -1.829 11.553 1.00 97.44 94 MET A N 1
ATOM 763 C CA . MET A 1 94 ? -10.813 -1.102 10.328 1.00 97.44 94 MET A CA 1
ATOM 764 C C . MET A 1 94 ? -10.040 -1.701 9.155 1.00 97.44 94 MET A C 1
ATOM 766 O O . MET A 1 94 ? -8.961 -2.270 9.353 1.00 97.44 94 MET A O 1
ATOM 770 N N . TYR A 1 95 ? -10.590 -1.578 7.950 1.00 96.81 95 TYR A N 1
ATOM 771 C CA . TYR A 1 95 ? -9.999 -2.051 6.703 1.00 96.81 95 TYR A CA 1
ATOM 772 C C . TYR A 1 95 ? -10.262 -1.066 5.562 1.00 96.81 95 TYR A C 1
ATOM 774 O O . TYR A 1 95 ? -11.411 -0.694 5.322 1.00 96.81 95 TYR A O 1
ATOM 782 N N . ASN A 1 96 ? -9.210 -0.685 4.841 1.00 97.06 96 ASN A N 1
ATOM 783 C CA . ASN A 1 96 ? -9.295 0.020 3.560 1.00 97.06 96 ASN A CA 1
ATOM 784 C C . ASN A 1 96 ? -7.988 -0.180 2.774 1.00 97.06 96 ASN A C 1
ATOM 786 O O . ASN A 1 96 ? -7.028 -0.734 3.320 1.00 97.06 96 ASN A O 1
ATOM 790 N N . GLY A 1 97 ? -7.936 0.260 1.523 1.00 93.69 97 GLY A N 1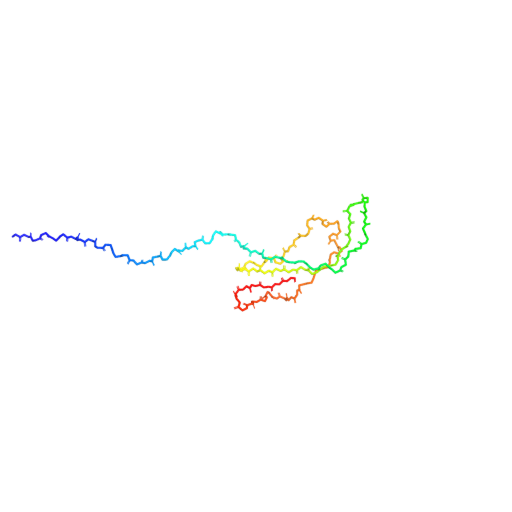
ATOM 791 C CA . GLY A 1 97 ? -6.762 0.152 0.656 1.00 93.69 97 GLY A CA 1
ATOM 792 C C . GLY A 1 97 ? -6.869 1.050 -0.552 1.00 93.69 97 GLY A C 1
ATOM 793 O O . GLY A 1 97 ? -8.028 1.330 -0.922 1.00 93.69 97 GLY A O 1
#

Sequence (97 aa):
MKPVFILVLSAQLSGLCAQEAATGQQQVFTGVYLMNLYDLNVNEYSFYADFYIWFRWKGDRDPSGIEFVNSVEKWGFTTEMFSEEPKELADGWMYNG

Radius of gyration: 27.18 Å; chains: 1; bounding box: 37×21×99 Å

Secondary structure (DSSP, 8-state):
-PPP-------------------S---EEEEEEEEEEEEEETTTTEEEEEEEEEEEE-SS--------TT-S-GGG-----S-SSPEEPTTS-EEE-

pLDDT: mean 82.21, std 20.46, range [34.62, 97.88]

Foldseek 3Di:
DDDDDDDPPDDDDDDPPPPPPPPPDWDKDKDKAWDDWDDQDPVVRDTDTDIDMKIKTADDDDPPPDDDPPDPCPVPDDDDKPDPDWDQDPVRITMID